Protein AF-A0A496U477-F1 (afdb_monomer_lite)

Foldseek 3Di:
DVVVVCVVVPHPDDDDDDPVVVVVCVVVVHDDDDDDQCQDDDDPVDDDDDDPVSSVVSCVVCVVVVVVVVVVVVVVD

Radius of gyration: 15.45 Å; chains: 1; bounding box: 32×26×39 Å

Secondary structure (DSSP, 8-state):
-HHHHHHHTT-S---SSSHHHHHHHHHTT----------S---SSS-----HHHHHHHHHHHHHHHHHHHHHHHH--

Sequence (77 aa):
AEYRFVNLIGGDAVGMSTVPEVIVARHMGIEVLGFSIITNVADPYNPKPTTHEEVIQVGEKSGKILGRLIEEILRNM

Structure (mmCIF, N/CA/C/O backbone):
data_AF-A0A496U477-F1
#
_entry.id   AF-A0A496U477-F1
#
loop_
_atom_site.group_PDB
_atom_site.id
_atom_site.type_symbol
_atom_site.label_atom_id
_atom_site.label_alt_id
_atom_site.label_comp_id
_atom_site.label_asym_id
_atom_site.label_entity_id
_atom_site.label_seq_id
_atom_site.pdbx_PDB_ins_code
_atom_site.Cartn_x
_atom_site.Cartn_y
_atom_site.Cartn_z
_atom_site.occupancy
_atom_site.B_iso_or_equiv
_atom_site.auth_seq_id
_atom_site.auth_comp_id
_atom_site.auth_asym_id
_atom_site.auth_atom_id
_atom_site.pdbx_PDB_model_num
ATOM 1 N N . ALA A 1 1 ? 1.402 -9.335 -18.716 1.00 92.50 1 ALA A N 1
ATOM 2 C CA . ALA A 1 1 ? -0.034 -9.653 -18.887 1.00 92.50 1 ALA A CA 1
ATOM 3 C C . ALA A 1 1 ? -0.809 -9.328 -17.613 1.00 92.50 1 ALA A C 1
ATOM 5 O O . ALA A 1 1 ? -1.800 -8.618 -17.694 1.00 92.50 1 ALA A O 1
ATOM 6 N N . GLU A 1 2 ? -0.311 -9.755 -16.451 1.00 94.31 2 GLU A N 1
ATOM 7 C CA . GLU A 1 2 ? -0.942 -9.545 -15.139 1.00 94.31 2 GLU A CA 1
ATOM 8 C C . GLU A 1 2 ? -1.157 -8.068 -14.782 1.00 94.31 2 GLU A C 1
ATOM 10 O O . GLU A 1 2 ? -2.260 -7.716 -14.393 1.00 94.31 2 GLU A O 1
ATOM 15 N N . TYR A 1 3 ? -0.192 -7.168 -15.021 1.00 93.69 3 TYR A N 1
ATOM 16 C CA . TYR A 1 3 ? -0.414 -5.729 -14.785 1.00 93.69 3 TYR A CA 1
ATOM 17 C C . TYR A 1 3 ? -1.580 -5.144 -15.595 1.00 93.69 3 TYR A C 1
ATOM 19 O O . TYR A 1 3 ? -2.333 -4.323 -15.083 1.00 93.69 3 TYR A O 1
ATOM 27 N N . ARG A 1 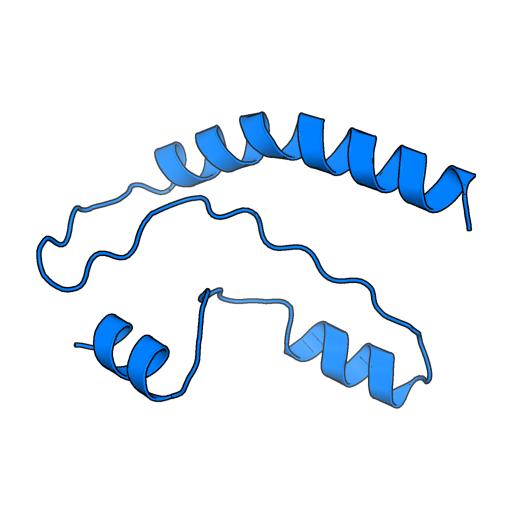4 ? -1.783 -5.604 -16.841 1.00 94.94 4 ARG A N 1
ATOM 28 C CA . ARG A 1 4 ? -2.955 -5.196 -17.637 1.00 94.94 4 ARG A CA 1
ATOM 29 C C . ARG A 1 4 ? -4.243 -5.752 -17.054 1.00 94.94 4 ARG A C 1
ATOM 31 O O . ARG A 1 4 ? -5.249 -5.060 -17.066 1.00 94.94 4 ARG A O 1
ATOM 38 N N . PHE A 1 5 ? -4.209 -6.988 -16.560 1.00 96.25 5 PHE A N 1
ATOM 39 C CA . PHE A 1 5 ? -5.355 -7.590 -15.892 1.00 96.25 5 PHE A CA 1
ATOM 40 C C . PHE A 1 5 ? -5.721 -6.820 -14.618 1.00 96.25 5 PHE A C 1
ATOM 42 O O . PHE A 1 5 ? -6.872 -6.425 -14.488 1.00 96.25 5 PHE A O 1
ATOM 49 N N . VAL A 1 6 ? -4.752 -6.534 -13.739 1.00 96.00 6 VAL A N 1
ATOM 50 C CA . VAL A 1 6 ? -4.965 -5.752 -12.507 1.00 96.00 6 VAL A CA 1
ATOM 51 C C . VAL A 1 6 ? -5.562 -4.383 -12.828 1.00 96.00 6 VAL A C 1
ATOM 53 O O . 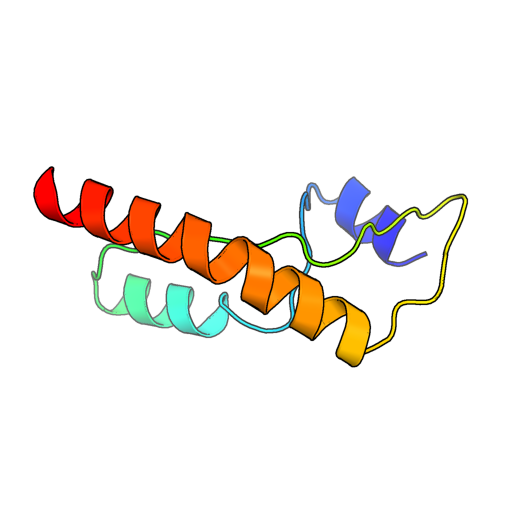VAL A 1 6 ? -6.551 -3.993 -12.218 1.00 96.00 6 VAL A O 1
ATOM 56 N N . ASN A 1 7 ? -5.026 -3.689 -13.834 1.00 93.75 7 ASN A N 1
ATOM 57 C CA . ASN A 1 7 ? -5.578 -2.409 -14.265 1.00 93.75 7 ASN A CA 1
ATOM 58 C C . ASN A 1 7 ? -7.013 -2.544 -14.812 1.00 93.75 7 ASN A C 1
ATOM 60 O O . ASN A 1 7 ? -7.881 -1.755 -14.456 1.00 93.75 7 ASN A O 1
ATOM 64 N N . LEU A 1 8 ? -7.289 -3.576 -15.618 1.00 97.19 8 LEU A N 1
ATOM 65 C CA . LEU A 1 8 ? -8.619 -3.830 -16.183 1.00 97.19 8 LEU A CA 1
ATOM 66 C C . LEU A 1 8 ? -9.679 -4.113 -15.109 1.00 97.19 8 LEU A C 1
ATOM 68 O O . LEU A 1 8 ? -10.83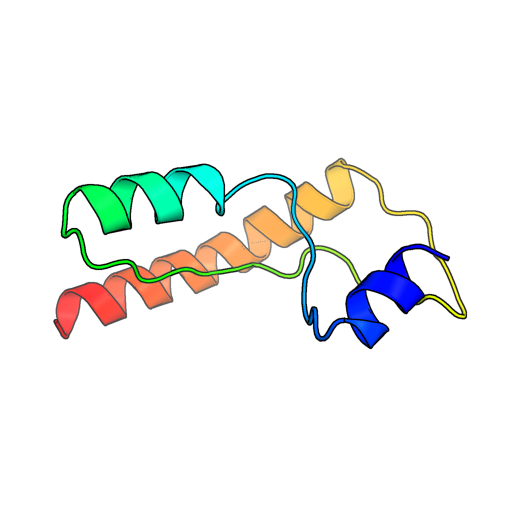1 -3.724 -15.281 1.00 97.19 8 LEU A O 1
ATOM 72 N N . ILE A 1 9 ? -9.307 -4.773 -14.009 1.00 97.69 9 ILE A N 1
ATOM 73 C CA . ILE A 1 9 ? -10.218 -5.037 -12.883 1.00 97.69 9 ILE A CA 1
ATOM 74 C C . ILE A 1 9 ? -10.316 -3.864 -11.890 1.00 97.69 9 ILE A C 1
ATOM 76 O O . ILE A 1 9 ? -10.988 -3.998 -10.871 1.00 97.69 9 ILE A O 1
ATOM 80 N N . GLY A 1 10 ? -9.669 -2.727 -12.176 1.00 97.12 10 GLY A N 1
ATOM 81 C CA . GLY A 1 10 ? -9.745 -1.504 -11.368 1.00 97.12 10 GLY A CA 1
ATOM 82 C C . GLY A 1 10 ? -8.692 -1.379 -10.263 1.00 97.12 10 GLY A C 1
ATOM 83 O O . GLY A 1 10 ? -8.886 -0.608 -9.331 1.00 97.12 10 GLY A O 1
ATOM 84 N N . GLY A 1 11 ? -7.597 -2.138 -10.325 1.00 96.00 11 GLY A N 1
ATOM 85 C CA . GLY A 1 11 ? -6.479 -1.989 -9.395 1.00 96.00 11 GLY A CA 1
ATOM 86 C C . GLY A 1 11 ? -5.546 -0.841 -9.786 1.00 96.00 11 GLY A C 1
ATOM 87 O O . GLY A 1 11 ? -4.972 -0.855 -10.877 1.00 96.00 11 GLY A O 1
ATOM 88 N N . ASP A 1 12 ? -5.339 0.103 -8.866 1.00 95.19 12 ASP A N 1
ATOM 89 C CA . ASP A 1 12 ? -4.379 1.211 -9.013 1.00 95.19 12 ASP A CA 1
ATOM 90 C C . ASP A 1 12 ? -2.978 0.871 -8.471 1.00 95.19 12 ASP A C 1
ATOM 92 O O . ASP A 1 12 ? -1.974 1.445 -8.892 1.00 95.19 12 ASP A O 1
ATOM 96 N N . ALA A 1 13 ? -2.899 -0.084 -7.541 1.00 95.81 13 ALA A N 1
ATOM 97 C CA . ALA A 1 13 ? -1.665 -0.594 -6.955 1.00 95.81 13 ALA A CA 1
ATOM 98 C C . ALA A 1 13 ? -1.789 -2.099 -6.680 1.00 95.81 13 ALA A C 1
ATOM 100 O O . ALA A 1 13 ? -2.889 -2.626 -6.507 1.00 95.81 13 ALA A O 1
ATOM 101 N N . VAL A 1 14 ? -0.653 -2.797 -6.622 1.00 95.56 14 VAL A N 1
ATOM 102 C CA . VAL A 1 14 ? -0.592 -4.223 -6.282 1.00 95.56 14 VAL A CA 1
ATOM 103 C C . VAL A 1 14 ? 0.483 -4.461 -5.230 1.00 95.56 14 VAL A C 1
ATOM 105 O O . VAL A 1 14 ? 1.577 -3.905 -5.306 1.00 95.56 14 VAL A O 1
ATOM 108 N N . GLY A 1 15 ? 0.161 -5.290 -4.243 1.00 95.50 15 GLY A N 1
ATOM 109 C CA . GLY A 1 15 ? 1.050 -5.665 -3.153 1.00 95.50 15 GLY A CA 1
ATOM 110 C C . GLY A 1 15 ? 0.788 -7.099 -2.702 1.00 95.50 15 GLY A C 1
ATOM 111 O O . GLY A 1 15 ? -0.118 -7.763 -3.200 1.00 95.50 15 GLY A O 1
ATOM 112 N N . MET A 1 16 ? 1.600 -7.577 -1.762 1.00 96.50 16 MET A N 1
ATOM 113 C CA . MET A 1 16 ? 1.583 -8.971 -1.290 1.00 96.50 16 MET A CA 1
ATOM 114 C C . MET A 1 16 ? 1.132 -9.107 0.180 1.00 96.50 16 MET A C 1
ATOM 116 O O . MET A 1 16 ? 1.408 -10.117 0.816 1.00 96.50 16 MET A O 1
ATOM 120 N N . SER A 1 17 ? 0.474 -8.086 0.741 1.00 96.94 17 SER A N 1
ATOM 121 C CA . SER A 1 17 ? 0.040 -8.018 2.151 1.00 96.94 17 SER A CA 1
ATOM 122 C C . SER A 1 17 ? -1.244 -7.168 2.275 1.00 96.94 17 SER A C 1
ATOM 124 O O . SER A 1 17 ? -1.941 -6.943 1.284 1.00 96.94 17 SER A O 1
ATOM 126 N N . THR A 1 18 ? -1.558 -6.695 3.482 1.00 98.31 18 THR A N 1
ATOM 127 C CA . THR A 1 18 ? -2.605 -5.736 3.867 1.00 98.31 18 THR A CA 1
ATOM 128 C C . THR A 1 18 ? -4.036 -6.264 3.811 1.00 98.31 18 THR A C 1
ATOM 130 O O . THR A 1 18 ? -4.803 -6.033 4.744 1.00 98.31 18 THR A O 1
ATOM 133 N N . VAL A 1 19 ? -4.433 -6.962 2.745 1.00 98.31 19 VAL A N 1
ATOM 134 C CA . VAL A 1 19 ? -5.816 -7.448 2.596 1.00 98.31 19 VAL A CA 1
ATOM 135 C C . VAL A 1 19 ? -6.234 -8.389 3.741 1.00 98.31 19 VAL A C 1
ATOM 137 O O . VAL A 1 19 ? -7.299 -8.149 4.317 1.00 98.31 19 VAL A O 1
ATOM 140 N N . PRO A 1 20 ? -5.446 -9.417 4.126 1.00 98.50 20 PRO A N 1
ATOM 141 C CA . PRO A 1 20 ? -5.815 -10.293 5.241 1.00 98.50 20 PRO A CA 1
ATOM 142 C C . PRO A 1 20 ? -6.005 -9.542 6.566 1.00 98.50 20 PRO A C 1
ATOM 144 O O . PRO A 1 20 ? -6.972 -9.784 7.287 1.00 98.50 20 PRO A O 1
ATOM 147 N N . GLU A 1 21 ? -5.114 -8.599 6.867 1.00 98.69 21 GLU A N 1
ATOM 148 C CA . GLU A 1 21 ? -5.121 -7.807 8.094 1.00 98.69 21 GLU A CA 1
ATOM 149 C C . GLU A 1 21 ? -6.362 -6.903 8.165 1.00 98.69 21 GLU A C 1
ATOM 151 O O . GLU A 1 21 ? -7.032 -6.850 9.197 1.00 98.69 21 GLU A O 1
ATOM 156 N N . VAL A 1 22 ? -6.723 -6.250 7.052 1.00 98.62 22 VAL A N 1
ATOM 157 C CA . VAL A 1 22 ? -7.917 -5.391 6.956 1.00 98.62 22 VAL A CA 1
ATOM 158 C C . VAL A 1 22 ? -9.205 -6.200 7.128 1.00 98.62 22 VAL A C 1
ATOM 160 O O . VAL A 1 22 ? -10.129 -5.742 7.803 1.00 98.62 22 VAL A O 1
ATOM 163 N N . ILE A 1 23 ? -9.279 -7.409 6.559 1.00 98.75 23 ILE A N 1
ATOM 164 C CA . ILE A 1 23 ? -10.445 -8.293 6.714 1.00 98.75 23 ILE A CA 1
ATOM 165 C C . ILE A 1 23 ? -10.655 -8.645 8.192 1.00 98.75 23 ILE A C 1
ATOM 167 O O . ILE A 1 23 ? -11.777 -8.544 8.697 1.00 98.75 23 ILE A O 1
ATOM 171 N N . VAL A 1 24 ? -9.583 -9.009 8.903 1.00 98.75 24 VAL A N 1
ATOM 172 C CA . VAL A 1 24 ? -9.647 -9.330 10.337 1.00 98.75 24 VAL A CA 1
ATOM 173 C C . VAL A 1 24 ? -10.020 -8.098 11.163 1.00 98.75 24 VAL A C 1
ATOM 175 O O . VAL A 1 24 ? -10.927 -8.177 11.992 1.00 98.75 24 VAL A O 1
ATOM 178 N N . ALA A 1 25 ? -9.397 -6.945 10.907 1.00 98.75 25 ALA A N 1
ATOM 179 C CA . ALA A 1 25 ? -9.718 -5.697 11.597 1.00 98.75 25 ALA A CA 1
ATOM 180 C C . ALA A 1 25 ? -11.198 -5.316 11.423 1.00 98.75 25 ALA A C 1
ATOM 182 O O . ALA A 1 25 ? -11.881 -4.997 12.399 1.00 98.75 25 ALA A O 1
ATOM 183 N N . ARG A 1 26 ? -11.734 -5.453 10.203 1.00 98.56 26 ARG A N 1
ATOM 184 C CA . ARG A 1 26 ? -13.149 -5.190 9.924 1.00 98.56 26 ARG A CA 1
ATOM 185 C C . ARG A 1 26 ? -14.074 -6.151 10.665 1.00 98.56 26 ARG A C 1
ATOM 187 O O . ARG A 1 26 ? -15.080 -5.704 11.210 1.00 98.56 26 ARG A O 1
ATOM 194 N N . HIS A 1 27 ? -13.733 -7.440 10.713 1.00 98.62 27 HIS A N 1
ATOM 195 C CA . HIS A 1 27 ? -14.477 -8.436 11.492 1.00 98.62 27 HIS A CA 1
ATOM 196 C C . HIS A 1 27 ? -14.506 -8.093 12.992 1.00 98.62 27 HIS A C 1
ATOM 198 O O . HIS A 1 27 ? -15.496 -8.355 13.668 1.00 98.62 27 HIS A O 1
ATOM 204 N N . MET A 1 28 ? -13.448 -7.461 13.506 1.00 98.75 28 MET A N 1
ATOM 205 C CA . MET A 1 28 ? -13.345 -7.009 14.898 1.00 98.75 28 MET A CA 1
ATOM 206 C C . MET A 1 28 ? -13.985 -5.635 15.165 1.00 98.75 28 MET A C 1
ATOM 208 O O . MET A 1 28 ? -13.937 -5.162 16.297 1.00 98.75 28 MET A O 1
ATOM 212 N N . GLY A 1 29 ? -14.571 -4.979 14.158 1.00 98.38 29 GLY A N 1
ATOM 213 C CA . GLY A 1 29 ? -15.135 -3.632 14.303 1.00 98.38 29 GLY A CA 1
ATOM 214 C C . GLY A 1 29 ? -14.086 -2.524 14.454 1.00 98.38 29 GLY A C 1
ATOM 215 O O . GLY A 1 29 ? -14.409 -1.451 14.954 1.00 98.38 29 GLY A O 1
ATOM 216 N N . ILE A 1 30 ? -12.841 -2.771 14.037 1.00 98.62 30 ILE A N 1
ATOM 217 C CA . ILE A 1 30 ? -11.742 -1.801 14.089 1.00 98.62 30 ILE A CA 1
ATOM 218 C C . ILE A 1 30 ? -11.777 -0.934 12.824 1.00 98.62 30 ILE A C 1
ATOM 220 O O . ILE A 1 30 ? -11.850 -1.451 11.705 1.00 98.62 30 ILE A O 1
ATOM 224 N N . GLU A 1 31 ? -11.714 0.388 12.993 1.00 97.62 31 GLU A N 1
ATOM 225 C CA . GLU A 1 31 ? -11.537 1.327 11.882 1.00 97.62 31 GLU A CA 1
ATOM 226 C C . GLU A 1 31 ? -10.096 1.280 11.364 1.00 97.62 31 GLU A C 1
ATOM 228 O O . GLU A 1 31 ? -9.143 1.228 12.142 1.00 97.62 31 GLU A O 1
ATOM 233 N N . VAL A 1 32 ? -9.929 1.283 10.038 1.00 98.06 32 VAL A N 1
ATOM 234 C CA . VAL A 1 32 ? -8.618 1.135 9.395 1.00 98.06 32 VAL A CA 1
ATOM 235 C C . VAL A 1 32 ? -8.369 2.278 8.421 1.00 98.06 32 VAL A C 1
ATOM 237 O O . VAL A 1 32 ? -9.174 2.525 7.525 1.00 98.06 32 VAL A O 1
ATOM 240 N N . LEU A 1 33 ? -7.205 2.913 8.558 1.00 97.69 33 LEU A N 1
ATOM 241 C CA . LEU A 1 33 ? -6.623 3.822 7.576 1.00 97.69 33 LEU A CA 1
ATOM 242 C C . LEU A 1 33 ? -5.395 3.146 6.950 1.00 97.69 33 LEU A C 1
ATOM 244 O O . LEU A 1 33 ? -4.440 2.823 7.652 1.00 97.69 33 LEU A O 1
ATOM 248 N N . GLY A 1 34 ? -5.433 2.903 5.638 1.00 96.94 34 GLY A N 1
ATOM 249 C CA . GLY A 1 34 ? -4.370 2.213 4.903 1.00 96.94 34 GLY A CA 1
ATOM 250 C C . GLY A 1 34 ? -3.564 3.149 4.006 1.00 96.94 34 GLY A C 1
ATOM 251 O O . GLY A 1 34 ? -4.126 4.022 3.349 1.00 96.94 34 GLY A O 1
ATOM 252 N N . PHE A 1 35 ? -2.252 2.922 3.930 1.00 97.06 35 PHE A N 1
ATOM 253 C CA . PHE A 1 35 ? -1.344 3.632 3.028 1.00 97.06 35 PHE A CA 1
ATOM 254 C C . PHE A 1 35 ? -0.545 2.638 2.188 1.00 97.06 35 PHE A C 1
ATOM 256 O O . PHE A 1 35 ? -0.155 1.578 2.670 1.00 97.06 35 PHE A O 1
ATOM 263 N N . SER A 1 36 ? -0.257 2.999 0.939 1.00 96.69 36 SER A N 1
ATOM 264 C CA . SER A 1 36 ? 0.669 2.269 0.071 1.00 96.69 36 SER A CA 1
ATOM 265 C C . SER A 1 36 ? 1.732 3.226 -0.452 1.00 96.69 36 SER A C 1
ATOM 267 O O . SER A 1 36 ? 1.412 4.253 -1.047 1.00 96.69 36 SER A O 1
ATOM 269 N N . ILE A 1 37 ? 3.003 2.891 -0.235 1.00 96.81 37 ILE A N 1
ATOM 270 C CA . ILE A 1 37 ? 4.122 3.579 -0.882 1.00 96.81 37 ILE A CA 1
ATOM 271 C C . ILE A 1 37 ? 4.347 2.893 -2.227 1.00 96.81 37 ILE A C 1
ATOM 273 O O . ILE A 1 37 ? 4.644 1.701 -2.269 1.00 96.81 37 ILE A O 1
ATOM 277 N N . ILE A 1 38 ? 4.228 3.643 -3.322 1.00 95.56 38 ILE A N 1
ATOM 278 C CA . ILE A 1 38 ? 4.520 3.129 -4.664 1.00 95.56 38 ILE A CA 1
ATOM 279 C C . ILE A 1 38 ? 6.039 3.072 -4.838 1.00 95.56 38 ILE A C 1
ATOM 281 O O . ILE A 1 38 ? 6.685 4.082 -5.115 1.00 95.56 38 ILE A O 1
ATOM 285 N N . THR A 1 39 ? 6.616 1.893 -4.615 1.00 95.12 39 THR A N 1
ATOM 286 C CA . THR A 1 39 ? 8.070 1.672 -4.652 1.00 95.12 39 THR A CA 1
ATOM 287 C C . THR A 1 39 ? 8.610 1.422 -6.055 1.00 95.12 39 THR A C 1
ATOM 289 O O . THR A 1 39 ? 9.793 1.642 -6.301 1.00 95.12 39 THR A O 1
ATOM 292 N N . ASN A 1 40 ? 7.755 1.012 -6.992 1.00 94.12 40 ASN A N 1
ATOM 293 C CA . ASN A 1 40 ? 8.106 0.783 -8.387 1.00 94.12 40 ASN A CA 1
ATOM 294 C C . ASN A 1 40 ? 6.912 1.055 -9.313 1.00 94.12 40 ASN A C 1
ATOM 296 O O . ASN A 1 40 ? 5.756 0.977 -8.899 1.00 94.12 40 ASN A O 1
ATOM 300 N N . VAL A 1 41 ? 7.197 1.364 -10.580 1.00 91.50 41 VAL A N 1
ATOM 301 C CA . VAL A 1 41 ? 6.168 1.608 -11.601 1.00 91.50 41 VAL A CA 1
ATOM 302 C C . VAL A 1 41 ? 5.997 0.364 -12.461 1.00 91.50 41 VAL A C 1
ATOM 304 O O . VAL A 1 41 ? 6.930 -0.080 -13.129 1.00 91.50 41 VAL A O 1
ATOM 307 N N . ALA A 1 42 ? 4.783 -0.175 -12.465 1.00 89.31 42 ALA A N 1
ATOM 308 C CA . ALA A 1 42 ? 4.396 -1.286 -13.316 1.00 89.31 42 ALA A CA 1
ATOM 309 C C . ALA A 1 42 ? 3.905 -0.779 -14.682 1.00 89.31 42 ALA A C 1
ATOM 311 O O . ALA A 1 42 ? 2.714 -0.539 -14.867 1.00 89.31 42 ALA A O 1
ATOM 312 N N . ASP A 1 43 ? 4.816 -0.620 -15.645 1.00 90.44 43 ASP A N 1
ATOM 313 C CA . ASP A 1 43 ? 4.462 -0.283 -17.030 1.00 90.44 43 ASP A CA 1
ATOM 314 C C . ASP A 1 43 ? 4.262 -1.570 -17.865 1.00 90.44 43 ASP A C 1
ATOM 316 O O . ASP A 1 43 ? 5.230 -2.280 -18.157 1.00 90.44 43 ASP A O 1
ATOM 320 N N . PRO A 1 44 ? 3.020 -1.909 -18.270 1.00 87.38 44 PRO A N 1
ATOM 321 C CA . PRO A 1 44 ? 2.743 -3.119 -19.041 1.00 87.38 44 PRO A CA 1
ATOM 322 C C . PRO A 1 44 ? 3.193 -3.054 -20.508 1.00 87.38 44 PRO A C 1
ATOM 324 O O . PRO A 1 44 ? 3.158 -4.092 -21.179 1.00 87.38 44 PRO A O 1
ATOM 327 N N . TYR A 1 45 ? 3.544 -1.869 -21.012 1.00 90.25 45 TYR A N 1
ATOM 328 C CA . TYR A 1 45 ? 4.009 -1.633 -22.379 1.00 90.25 45 TYR A CA 1
ATOM 329 C C . TYR A 1 45 ? 5.534 -1.492 -22.448 1.00 90.25 45 TYR A C 1
ATOM 331 O O . TYR A 1 45 ? 6.123 -1.803 -23.480 1.00 90.25 45 TYR A O 1
ATOM 339 N N . ASN A 1 46 ? 6.171 -1.089 -21.347 1.00 90.31 46 ASN A N 1
ATOM 340 C CA . ASN A 1 46 ? 7.623 -0.985 -21.217 1.00 90.31 46 ASN A CA 1
ATOM 341 C C . ASN A 1 46 ? 8.117 -1.558 -19.873 1.00 90.31 46 ASN A C 1
ATOM 343 O O . ASN A 1 46 ? 8.539 -0.804 -18.991 1.00 90.31 46 ASN A O 1
ATOM 347 N N . PRO A 1 47 ? 8.060 -2.890 -19.688 1.00 86.12 47 PRO A N 1
ATOM 348 C CA . PRO A 1 47 ? 8.434 -3.507 -18.426 1.00 86.12 47 PRO A CA 1
ATOM 349 C C . PRO A 1 47 ? 9.931 -3.331 -18.168 1.00 86.12 47 PRO A C 1
ATOM 351 O O . PRO A 1 47 ? 10.769 -3.718 -18.985 1.00 86.12 47 PRO A O 1
ATOM 354 N N . LYS A 1 48 ? 10.267 -2.784 -17.000 1.00 87.62 48 LYS A N 1
ATOM 355 C CA . LYS A 1 48 ? 11.642 -2.703 -16.507 1.00 87.62 48 LYS A CA 1
ATOM 356 C C . LYS A 1 48 ? 11.790 -3.602 -15.284 1.00 87.62 48 LYS A C 1
ATOM 358 O O . LYS A 1 48 ? 10.889 -3.603 -14.444 1.00 87.62 48 LYS A O 1
ATOM 363 N N . PRO A 1 49 ? 12.888 -4.367 -15.171 1.00 89.00 49 PRO A N 1
ATOM 364 C CA . PRO A 1 49 ? 13.172 -5.076 -13.935 1.00 89.00 49 PRO A CA 1
ATOM 365 C C . PRO A 1 49 ? 13.349 -4.058 -12.804 1.00 89.00 49 PRO A C 1
ATOM 367 O O . PRO A 1 49 ? 13.857 -2.959 -13.021 1.00 89.00 49 PRO A O 1
ATOM 370 N N . THR A 1 50 ? 12.919 -4.436 -11.607 1.00 91.31 50 THR A N 1
ATOM 371 C CA . THR A 1 50 ? 13.183 -3.691 -10.376 1.00 91.31 50 THR A CA 1
ATOM 372 C C . THR A 1 50 ? 13.766 -4.667 -9.369 1.00 91.31 50 THR A C 1
ATOM 374 O O . THR A 1 50 ? 13.243 -5.775 -9.222 1.00 91.31 50 THR A O 1
ATOM 377 N N . THR A 1 51 ? 14.853 -4.291 -8.703 1.00 94.50 51 THR A N 1
ATOM 378 C CA . THR A 1 51 ? 15.466 -5.134 -7.670 1.00 94.50 51 THR A CA 1
ATOM 379 C C . THR A 1 51 ? 14.832 -4.891 -6.304 1.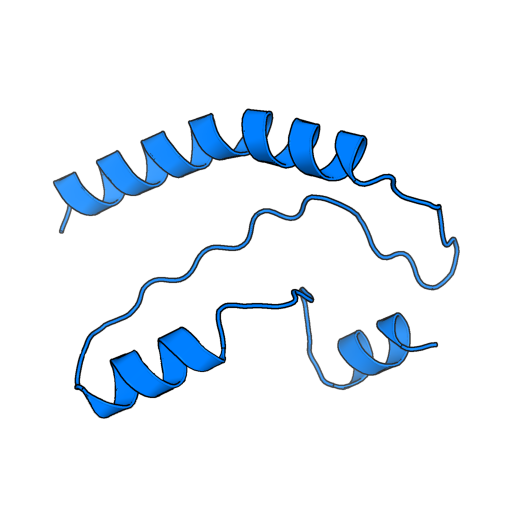00 94.50 51 THR A C 1
ATOM 381 O O . THR A 1 51 ? 14.164 -3.883 -6.062 1.00 94.50 51 THR A O 1
ATOM 384 N N . HIS A 1 52 ? 15.038 -5.826 -5.378 1.00 92.75 52 HIS A N 1
ATOM 385 C CA . HIS A 1 52 ? 14.539 -5.666 -4.017 1.00 92.75 52 HIS A CA 1
ATOM 386 C C . HIS A 1 52 ? 15.212 -4.483 -3.304 1.00 92.75 52 HIS A C 1
ATOM 388 O O . HIS A 1 52 ? 14.565 -3.750 -2.561 1.00 92.75 52 HIS A O 1
ATOM 394 N N . GLU A 1 53 ? 16.491 -4.248 -3.587 1.00 96.50 53 GLU A N 1
ATOM 395 C CA . GLU A 1 53 ? 17.260 -3.131 -3.046 1.00 96.50 53 GLU A CA 1
ATOM 396 C C . GLU A 1 53 ? 16.693 -1.784 -3.507 1.00 96.50 53 GLU A C 1
ATOM 398 O O . GLU A 1 53 ? 16.544 -0.879 -2.689 1.00 96.50 53 GLU A O 1
ATOM 403 N N . GLU A 1 54 ? 16.320 -1.651 -4.785 1.00 93.88 54 GLU A N 1
ATOM 404 C CA . GLU A 1 54 ? 15.666 -0.441 -5.307 1.00 93.88 54 GLU A CA 1
ATOM 405 C C . GLU A 1 54 ? 14.329 -0.183 -4.599 1.00 93.88 54 GLU A C 1
ATOM 407 O O . GLU A 1 54 ? 14.040 0.945 -4.188 1.00 93.88 54 GLU A O 1
ATOM 412 N N . VAL A 1 55 ? 13.539 -1.241 -4.384 1.00 95.50 55 VAL A N 1
ATOM 413 C CA . VAL A 1 55 ? 12.275 -1.171 -3.637 1.00 95.50 55 VAL A CA 1
ATOM 414 C C . VAL A 1 55 ? 12.506 -0.689 -2.201 1.00 95.50 55 VAL A C 1
ATOM 416 O O . VAL A 1 55 ? 11.801 0.215 -1.744 1.00 95.50 55 VAL A O 1
ATOM 419 N N . ILE A 1 56 ? 13.504 -1.244 -1.502 1.00 96.06 56 ILE A N 1
ATOM 420 C CA . ILE A 1 56 ? 13.863 -0.836 -0.135 1.00 96.06 56 ILE A CA 1
ATOM 421 C C . ILE A 1 56 ? 14.274 0.638 -0.108 1.00 96.06 56 ILE A C 1
ATOM 423 O O . ILE A 1 56 ? 13.766 1.393 0.718 1.00 96.06 56 ILE A O 1
ATOM 427 N N . GLN A 1 57 ? 15.132 1.077 -1.031 1.00 96.12 57 GLN A N 1
ATOM 428 C CA . GLN A 1 57 ? 15.612 2.462 -1.078 1.00 96.12 57 GLN A CA 1
ATOM 429 C C . GLN A 1 57 ? 14.468 3.473 -1.237 1.00 96.12 57 GLN A C 1
ATOM 431 O O . GLN A 1 57 ? 14.438 4.505 -0.556 1.00 96.12 57 GLN A O 1
ATOM 436 N N . VAL A 1 58 ? 13.495 3.187 -2.111 1.00 95.31 58 VAL A N 1
ATOM 437 C CA . VAL A 1 58 ? 12.306 4.043 -2.267 1.00 95.31 58 VAL A CA 1
ATOM 438 C C . VAL A 1 58 ? 11.435 4.004 -1.010 1.00 95.31 58 VAL A C 1
ATOM 440 O O . VAL A 1 58 ? 10.929 5.051 -0.584 1.00 95.31 58 VAL A O 1
ATOM 443 N N . GLY A 1 59 ? 11.300 2.827 -0.394 1.00 95.81 59 GLY A N 1
ATOM 444 C CA . GLY A 1 59 ? 10.598 2.627 0.871 1.00 95.81 59 GLY A CA 1
ATOM 445 C C . GLY A 1 59 ? 11.184 3.462 2.010 1.00 95.81 59 GLY A C 1
ATOM 446 O O . GLY A 1 59 ? 10.452 4.207 2.654 1.00 95.81 59 GLY A O 1
ATOM 447 N N . GLU A 1 60 ? 12.500 3.430 2.218 1.00 95.19 60 GLU A N 1
ATOM 448 C CA . GLU A 1 60 ? 13.185 4.198 3.267 1.00 95.19 60 GLU A CA 1
ATOM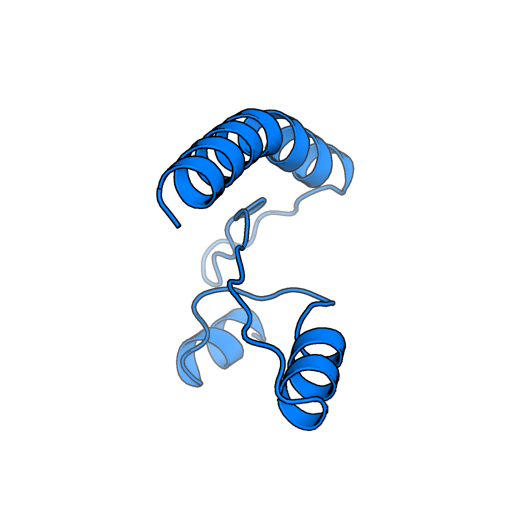 449 C C . GLU A 1 60 ? 13.058 5.710 3.062 1.00 95.19 60 GLU A C 1
ATOM 451 O O . GLU A 1 60 ? 12.791 6.467 4.004 1.00 95.19 60 GLU A O 1
ATOM 456 N N . LYS A 1 61 ? 13.219 6.169 1.815 1.00 94.69 61 LYS A N 1
ATOM 457 C CA . LYS A 1 61 ? 13.090 7.588 1.468 1.00 94.69 61 LYS A CA 1
ATOM 458 C C . LYS A 1 61 ? 11.672 8.095 1.733 1.00 94.69 61 LYS A C 1
ATOM 460 O O . LYS A 1 61 ? 11.498 9.155 2.338 1.00 94.69 61 LYS A O 1
ATOM 465 N N . SER A 1 62 ? 10.670 7.340 1.291 1.00 96.00 62 SER A N 1
ATOM 466 C CA . SER A 1 62 ? 9.257 7.718 1.405 1.00 96.00 62 SER A CA 1
ATOM 467 C C . SER A 1 62 ? 8.704 7.485 2.811 1.00 96.00 62 SER A C 1
ATOM 469 O O . SER A 1 62 ? 7.842 8.237 3.263 1.00 96.00 62 SER A O 1
ATOM 471 N N . GLY A 1 63 ? 9.249 6.516 3.549 1.00 94.69 63 GLY A N 1
ATOM 472 C CA . GLY A 1 63 ? 8.851 6.184 4.915 1.00 94.69 63 GLY A CA 1
ATOM 473 C C . GLY A 1 63 ? 8.996 7.362 5.877 1.00 94.69 63 GLY A C 1
ATOM 474 O O . GLY A 1 63 ? 8.125 7.582 6.710 1.00 94.69 63 GLY A O 1
ATOM 475 N N . LYS A 1 64 ? 10.018 8.211 5.703 1.00 94.44 64 LYS A N 1
ATOM 476 C CA . LYS A 1 64 ? 10.183 9.449 6.494 1.00 94.44 64 LYS A CA 1
ATOM 477 C C . LYS A 1 64 ? 9.099 10.497 6.224 1.00 94.44 64 LYS A C 1
ATOM 479 O O . LYS A 1 64 ? 8.838 11.359 7.061 1.00 94.44 64 LYS A O 1
ATOM 484 N N . ILE A 1 65 ? 8.520 10.497 5.025 1.00 96.50 65 ILE A N 1
ATOM 485 C CA . ILE A 1 65 ? 7.423 11.402 4.660 1.00 96.50 65 ILE A CA 1
ATOM 486 C C . ILE A 1 65 ? 6.120 10.845 5.228 1.00 96.50 65 ILE A C 1
ATOM 488 O O . ILE A 1 65 ? 5.397 11.572 5.902 1.00 96.50 65 ILE A O 1
ATOM 492 N N . LEU A 1 66 ? 5.873 9.548 5.021 1.00 97.44 66 LEU A N 1
ATOM 493 C CA . LEU A 1 66 ? 4.697 8.867 5.550 1.00 97.44 66 LEU A CA 1
ATOM 494 C C . LEU A 1 66 ? 4.649 8.915 7.083 1.00 97.44 66 LEU A C 1
ATOM 496 O O . LEU A 1 66 ? 3.596 9.196 7.636 1.00 97.44 66 LEU A O 1
ATOM 500 N N . GLY A 1 67 ? 5.780 8.725 7.767 1.00 97.38 67 GLY A N 1
ATOM 501 C CA . GLY A 1 67 ? 5.856 8.831 9.226 1.00 97.38 67 GLY A CA 1
ATOM 502 C C . GLY A 1 67 ? 5.401 10.200 9.735 1.00 97.38 67 GLY A C 1
ATOM 503 O O . GLY A 1 67 ? 4.541 10.271 10.604 1.00 97.38 67 GLY A O 1
ATOM 504 N N . ARG A 1 68 ? 5.880 11.288 9.115 1.00 97.31 68 ARG A N 1
ATOM 505 C CA . ARG A 1 68 ? 5.426 12.650 9.444 1.00 97.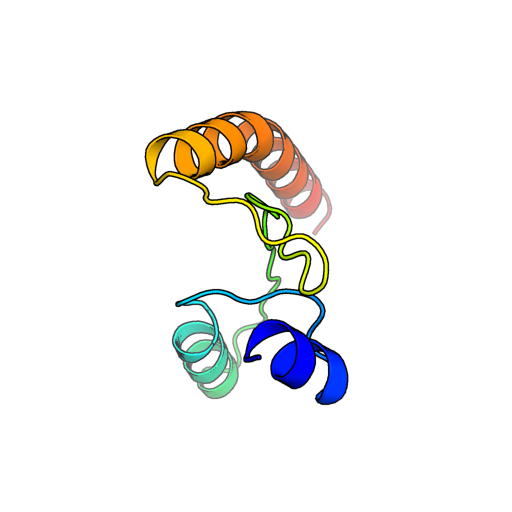31 68 ARG A CA 1
ATOM 506 C C . ARG A 1 68 ? 3.939 12.853 9.163 1.00 97.31 68 ARG A C 1
ATOM 508 O O . ARG A 1 68 ? 3.253 13.474 9.962 1.00 97.31 68 ARG A O 1
ATOM 515 N N . LEU A 1 69 ? 3.433 12.319 8.051 1.00 97.56 69 LEU A N 1
ATOM 516 C CA . LEU A 1 69 ? 2.006 12.385 7.734 1.00 97.56 69 LEU A CA 1
ATOM 517 C C . LEU A 1 69 ? 1.164 11.660 8.794 1.00 97.56 69 LEU A C 1
ATOM 519 O O . LEU A 1 69 ? 0.155 12.197 9.233 1.00 97.56 69 LEU A O 1
ATOM 523 N N . ILE A 1 70 ? 1.587 10.469 9.222 1.00 97.62 70 ILE A N 1
ATOM 524 C CA . ILE A 1 70 ? 0.902 9.699 10.265 1.00 97.62 70 ILE A CA 1
ATOM 525 C C . ILE A 1 70 ? 0.926 10.459 11.594 1.00 97.62 70 ILE A C 1
ATOM 527 O O . ILE A 1 70 ? -0.112 10.557 12.240 1.00 97.62 70 ILE A O 1
ATOM 531 N N . GLU A 1 71 ? 2.068 11.030 11.989 1.00 97.94 71 GLU A N 1
ATOM 532 C CA . GLU A 1 71 ? 2.164 11.853 13.202 1.00 97.94 71 GLU A CA 1
ATOM 533 C C . GLU A 1 71 ? 1.178 13.027 13.176 1.00 97.94 71 GLU A C 1
ATOM 535 O O . GLU A 1 71 ? 0.479 13.258 14.160 1.00 97.94 71 GLU A O 1
ATOM 540 N N . GLU A 1 72 ? 1.083 13.744 12.056 1.00 97.94 72 GLU A N 1
ATOM 541 C CA . GLU A 1 72 ? 0.143 14.860 11.912 1.00 97.94 72 GLU A CA 1
ATOM 542 C C . GLU A 1 72 ? -1.318 14.403 11.891 1.00 97.94 72 GLU A C 1
ATOM 544 O O . GLU A 1 72 ? -2.166 15.051 12.498 1.00 97.94 72 GLU A O 1
ATOM 549 N N . ILE A 1 73 ? -1.633 13.276 11.248 1.00 97.56 73 ILE A N 1
ATOM 550 C CA . ILE A 1 73 ? -2.985 12.705 11.284 1.00 97.56 73 ILE A CA 1
ATOM 551 C C . ILE A 1 73 ? -3.367 12.387 12.730 1.00 97.56 73 ILE A C 1
ATOM 553 O O . ILE A 1 73 ? -4.401 12.852 13.191 1.00 97.56 73 ILE A O 1
ATOM 557 N N . LEU A 1 74 ? -2.505 11.685 13.471 1.00 96.88 74 LEU A N 1
ATOM 558 C CA . LEU A 1 74 ? -2.769 11.306 14.862 1.00 96.88 74 LEU A CA 1
ATOM 559 C C . LEU A 1 74 ? -2.916 12.509 15.803 1.00 96.88 74 LEU A C 1
ATOM 561 O O . LEU A 1 74 ? -3.658 12.422 16.774 1.00 96.88 74 LEU A O 1
ATOM 565 N N . ARG A 1 75 ? -2.231 13.629 15.537 1.00 97.31 75 ARG A N 1
ATOM 566 C CA . ARG A 1 75 ? -2.400 14.874 16.310 1.00 97.31 75 ARG A CA 1
ATOM 567 C C . ARG A 1 75 ? -3.759 15.545 16.086 1.00 97.31 75 ARG A C 1
ATOM 569 O O . ARG A 1 75 ? -4.175 16.314 16.946 1.00 97.31 75 ARG A O 1
ATOM 576 N N . ASN A 1 76 ? -4.393 15.310 14.936 1.00 94.75 76 ASN A N 1
ATOM 577 C CA . ASN A 1 76 ? -5.633 15.970 14.511 1.00 94.75 76 ASN A CA 1
ATOM 578 C C . ASN A 1 76 ? -6.867 15.047 14.548 1.00 94.75 76 ASN A C 1
ATOM 580 O O . ASN A 1 76 ? -7.936 15.456 14.091 1.00 94.75 76 ASN A O 1
ATOM 584 N N . MET A 1 77 ? -6.713 13.818 15.046 1.00 86.81 77 MET A N 1
ATOM 585 C CA . MET A 1 77 ? -7.813 12.900 15.365 1.00 86.81 77 MET A CA 1
ATOM 586 C C . MET A 1 77 ? -8.393 13.217 16.741 1.00 86.81 77 MET A C 1
ATOM 588 O O . MET A 1 77 ? -9.634 13.139 16.866 1.00 86.81 77 MET A O 1
#

pLDDT: mean 95.45, std 3.07, range [86.12, 98.75]